Protein AF-A0A9E2Z8S3-F1 (afdb_monomer_lite)

Secondary structure (DSSP, 8-state):
---PPP----S--GGGG-EEE-TT--EEEEETT--SSTTSPS-EEEETTEEE-HHHHH-TTS--EE-SS----SSPEEEEETTT--TT-EEE-TTT--EEEEEEEEEPPTT-TTEEEEEETTS-EEEEETTSEEEEEPPP--------PPPTT----------------

Structure (mmCIF, N/CA/C/O backbone):
data_AF-A0A9E2Z8S3-F1
#
_entry.id   AF-A0A9E2Z8S3-F1
#
loop_
_atom_site.group_PDB
_atom_site.id
_atom_site.type_symbol
_atom_site.label_atom_id
_atom_site.label_alt_id
_atom_site.label_comp_id
_atom_site.label_asym_id
_atom_site.label_entity_id
_atom_site.label_seq_id
_atom_site.pdbx_PDB_ins_code
_atom_site.Cartn_x
_atom_site.Cartn_y
_atom_site.Cartn_z
_atom_site.occupancy
_atom_site.B_iso_or_equiv
_atom_site.auth_seq_id
_atom_site.auth_comp_id
_atom_site.auth_asym_id
_atom_site.auth_atom_id
_atom_site.pdbx_PDB_model_num
ATOM 1 N N . MET A 1 1 ? -35.098 18.046 37.983 1.00 34.75 1 MET A N 1
ATOM 2 C CA . MET A 1 1 ? -35.176 18.528 36.588 1.00 34.75 1 MET A CA 1
ATOM 3 C C . MET A 1 1 ? -33.788 18.395 35.989 1.00 34.75 1 MET A C 1
ATOM 5 O O . MET A 1 1 ? -32.928 19.225 36.236 1.00 34.75 1 MET A O 1
ATOM 9 N N . THR A 1 2 ? -33.536 17.262 35.345 1.00 33.38 2 THR A N 1
ATOM 10 C CA . THR A 1 2 ? -32.251 16.874 34.757 1.00 33.38 2 THR A CA 1
ATOM 11 C C . THR A 1 2 ? -32.193 17.400 33.328 1.00 33.38 2 THR A C 1
ATOM 13 O O . THR A 1 2 ? -32.986 16.995 32.484 1.00 33.38 2 THR A O 1
ATOM 16 N N . ALA A 1 3 ? -31.284 18.338 33.065 1.00 29.52 3 ALA A N 1
ATOM 17 C CA . ALA A 1 3 ? -30.997 18.796 31.714 1.00 29.52 3 ALA A CA 1
ATOM 18 C C . ALA A 1 3 ? -30.179 17.717 30.988 1.00 29.52 3 ALA A C 1
ATOM 20 O O . ALA A 1 3 ? -29.046 17.429 31.370 1.00 29.52 3 ALA A O 1
ATOM 21 N N . SER A 1 4 ? -30.772 17.103 29.964 1.00 28.08 4 SER A N 1
ATOM 22 C CA . SER A 1 4 ? -30.088 16.206 29.031 1.00 28.08 4 SER A CA 1
ATOM 23 C C . SER A 1 4 ? -28.945 16.942 28.320 1.00 28.08 4 SER A C 1
ATOM 25 O O . SER A 1 4 ? -29.161 18.066 27.850 1.00 28.08 4 SER A O 1
ATOM 27 N N . PRO A 1 5 ? -27.750 16.341 28.169 1.00 35.56 5 PRO A N 1
ATOM 28 C CA . PRO A 1 5 ? -26.730 16.910 27.310 1.00 35.56 5 PRO A CA 1
ATOM 29 C C . PRO A 1 5 ? -27.194 16.763 25.863 1.00 35.56 5 PRO A C 1
ATOM 31 O O . PRO A 1 5 ? -27.618 15.694 25.421 1.00 35.56 5 PRO A O 1
ATOM 34 N N . ARG A 1 6 ? -27.144 17.878 25.141 1.00 31.14 6 ARG A N 1
ATOM 35 C CA . ARG A 1 6 ? -27.452 17.967 23.719 1.00 31.14 6 ARG A CA 1
ATOM 36 C C . ARG A 1 6 ? -26.574 16.978 22.952 1.00 31.14 6 ARG A C 1
ATOM 38 O O . ARG A 1 6 ? -25.353 17.090 22.979 1.00 31.14 6 ARG A O 1
ATOM 45 N N . HIS A 1 7 ? -27.217 16.045 22.251 1.00 32.25 7 HIS A N 1
ATOM 46 C CA . HIS A 1 7 ? -26.626 15.334 21.125 1.00 32.25 7 HIS A CA 1
ATOM 47 C C . HIS A 1 7 ? -26.209 16.381 20.089 1.00 32.25 7 HIS A C 1
ATOM 49 O O . HIS A 1 7 ? -27.027 16.869 19.309 1.00 32.25 7 HIS A O 1
ATOM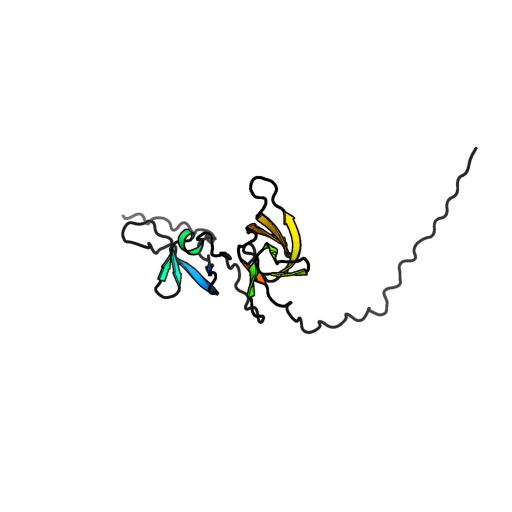 55 N N . THR A 1 8 ? -24.937 16.763 20.102 1.00 34.03 8 THR A N 1
ATOM 56 C CA . THR A 1 8 ? -24.332 17.420 18.952 1.00 34.03 8 THR A CA 1
ATOM 57 C C . THR A 1 8 ? -24.180 16.336 17.898 1.00 34.03 8 THR A C 1
ATOM 59 O O . THR A 1 8 ? -23.333 15.456 18.025 1.00 34.03 8 THR A O 1
ATOM 62 N N . ALA A 1 9 ? -25.049 16.362 16.891 1.00 32.81 9 ALA A N 1
ATOM 63 C CA . ALA A 1 9 ? -24.868 15.595 15.674 1.00 32.81 9 ALA A CA 1
ATOM 64 C C . ALA A 1 9 ? -23.529 16.015 15.052 1.00 32.81 9 ALA A C 1
ATOM 66 O O . ALA A 1 9 ? -23.414 17.099 14.482 1.00 32.81 9 ALA A O 1
ATOM 67 N N . TRP A 1 10 ? -22.499 15.188 15.223 1.00 33.84 10 TRP A N 1
ATOM 68 C CA . TRP A 1 10 ? -21.268 15.327 14.463 1.00 33.84 10 TRP A CA 1
ATOM 69 C C . TRP A 1 10 ? -21.580 14.873 13.041 1.00 33.84 10 TRP A C 1
ATOM 71 O O . TRP A 1 10 ? -21.869 13.702 12.792 1.00 33.84 10 TRP A O 1
ATOM 81 N N . ALA A 1 11 ? -21.579 15.831 12.115 1.00 33.34 11 ALA A N 1
ATOM 82 C CA . ALA A 1 11 ? -21.400 15.555 10.700 1.00 33.34 11 ALA A CA 1
ATOM 83 C C . ALA A 1 11 ? -20.244 14.549 10.554 1.00 33.34 11 ALA A C 1
ATOM 85 O O . ALA A 1 11 ? -19.205 14.740 11.181 1.00 33.34 11 ALA A O 1
ATOM 86 N N . GLY A 1 12 ? -20.490 13.460 9.817 1.00 40.47 12 GLY A N 1
ATOM 87 C CA . GLY A 1 12 ? -19.717 12.213 9.837 1.00 40.47 12 GLY A CA 1
ATOM 88 C C . GLY A 1 12 ? -18.222 12.389 10.087 1.00 40.47 12 GLY A C 1
ATOM 89 O O . GLY A 1 12 ? -17.508 12.903 9.231 1.00 40.47 12 GLY A O 1
ATOM 90 N N . ASP A 1 13 ? -17.773 11.939 11.259 1.00 47.03 13 ASP A N 1
ATOM 91 C CA . ASP A 1 13 ? -16.364 11.942 11.629 1.00 47.03 13 ASP A CA 1
ATOM 92 C C . ASP A 1 13 ? -15.582 11.070 10.625 1.00 47.03 13 ASP A C 1
ATOM 94 O O . ASP A 1 13 ? -15.841 9.862 10.542 1.00 47.03 13 ASP A O 1
ATOM 98 N N . PRO A 1 14 ? -14.647 11.635 9.837 1.00 50.78 14 PRO A N 1
ATOM 99 C CA . PRO A 1 14 ? -13.828 10.868 8.900 1.00 50.78 14 PRO A CA 1
ATOM 100 C C . PRO A 1 14 ? -12.994 9.781 9.598 1.00 50.78 14 PRO A C 1
ATOM 102 O O . PRO A 1 14 ? -12.568 8.827 8.946 1.00 50.78 14 PRO A O 1
ATOM 105 N N . LEU A 1 15 ? -12.809 9.862 10.921 1.00 51.81 15 LEU A N 1
ATOM 106 C CA . LEU A 1 15 ? -12.160 8.812 11.700 1.00 51.81 15 LEU A CA 1
ATOM 107 C C . LEU A 1 15 ? -13.040 7.566 11.863 1.00 51.81 15 LEU A C 1
ATOM 109 O O . LEU A 1 15 ? -12.504 6.465 11.928 1.00 51.81 15 LEU A O 1
ATOM 113 N N . ALA A 1 16 ? -14.373 7.687 11.862 1.00 54.06 16 ALA A N 1
ATOM 114 C CA . ALA A 1 16 ? -15.293 6.590 12.197 1.00 54.06 16 ALA A CA 1
ATOM 115 C C . ALA A 1 16 ? -15.283 5.411 11.200 1.00 54.06 16 ALA A C 1
ATOM 117 O O . ALA A 1 16 ? -15.915 4.385 11.449 1.00 54.06 16 ALA A O 1
ATOM 118 N N . ARG A 1 17 ? -14.589 5.539 10.062 1.00 66.38 17 ARG A N 1
ATOM 119 C CA . ARG A 1 17 ? -14.524 4.516 9.004 1.00 66.38 17 ARG A CA 1
ATOM 120 C C . ARG A 1 17 ? -13.103 4.189 8.542 1.00 66.38 17 ARG A C 1
ATOM 122 O O . ARG A 1 17 ? -12.935 3.692 7.432 1.00 66.38 17 ARG A O 1
ATOM 129 N N . ARG A 1 18 ? -12.077 4.448 9.358 1.00 78.44 18 ARG A N 1
ATOM 130 C CA . ARG A 1 18 ? -10.697 4.116 8.973 1.00 78.44 18 ARG A CA 1
ATOM 131 C C . ARG A 1 18 ? -10.488 2.603 8.938 1.00 78.44 18 ARG A C 1
ATOM 133 O O . ARG A 1 18 ? -10.809 1.892 9.891 1.00 78.44 18 ARG A O 1
ATOM 140 N N . VAL A 1 19 ? -9.919 2.119 7.840 1.00 79.81 19 VAL A N 1
ATOM 141 C CA . VAL A 1 19 ? -9.456 0.739 7.684 1.00 79.81 19 VAL A CA 1
ATOM 142 C C . VAL A 1 19 ? -8.011 0.784 7.211 1.00 79.81 19 VAL A C 1
ATOM 144 O O . VAL A 1 19 ? -7.699 1.517 6.278 1.00 79.81 19 VAL A O 1
ATOM 147 N N . LEU A 1 20 ? -7.137 0.018 7.852 1.00 78.31 20 LEU A N 1
ATOM 148 C CA . LEU A 1 20 ? -5.734 -0.114 7.472 1.00 78.31 20 LEU A CA 1
ATOM 149 C C . LEU A 1 20 ? -5.475 -1.528 6.964 1.00 78.31 20 LEU A C 1
ATOM 151 O O . LEU A 1 20 ? -6.034 -2.485 7.493 1.00 78.31 20 LEU A O 1
ATOM 155 N N . ALA A 1 21 ? -4.624 -1.671 5.958 1.00 74.44 21 ALA A N 1
ATOM 156 C CA . ALA A 1 21 ? -4.077 -2.964 5.564 1.00 74.44 21 ALA A CA 1
ATOM 157 C C . ALA A 1 21 ? -2.627 -3.082 6.049 1.00 74.44 21 ALA A C 1
ATOM 159 O O . ALA A 1 21 ? -1.851 -2.145 5.856 1.00 74.44 21 ALA A O 1
ATOM 160 N N . ASP A 1 22 ? -2.267 -4.216 6.660 1.00 71.06 22 ASP A N 1
ATOM 161 C CA . ASP A 1 22 ? -0.867 -4.543 6.966 1.00 71.06 22 ASP A CA 1
ATOM 162 C C . ASP A 1 22 ? -0.183 -5.305 5.814 1.00 71.06 22 ASP A C 1
ATOM 164 O O . ASP A 1 22 ? -0.814 -5.682 4.821 1.00 71.06 22 ASP A O 1
ATOM 168 N N . ARG A 1 23 ? 1.123 -5.582 5.944 1.00 64.12 23 ARG A N 1
ATOM 169 C CA . ARG A 1 23 ? 1.899 -6.294 4.908 1.00 64.12 23 ARG A CA 1
ATOM 170 C C . ARG A 1 23 ? 1.424 -7.723 4.619 1.00 64.12 23 ARG A C 1
ATOM 172 O O . ARG A 1 23 ? 1.776 -8.273 3.578 1.00 64.12 23 ARG A O 1
ATOM 179 N N . ALA A 1 24 ? 0.691 -8.343 5.544 1.00 65.81 24 ALA A N 1
ATOM 180 C CA . ALA A 1 24 ? 0.119 -9.674 5.369 1.00 65.81 24 ALA A CA 1
ATOM 181 C C . ALA A 1 24 ? -1.254 -9.614 4.672 1.00 65.81 24 ALA A C 1
ATOM 183 O O . ALA A 1 24 ? -1.879 -10.652 4.460 1.00 65.81 24 ALA A O 1
ATOM 184 N N . GLY A 1 25 ? -1.725 -8.414 4.312 1.00 64.94 25 GLY A N 1
ATOM 185 C CA . GLY A 1 25 ? -3.041 -8.190 3.727 1.00 64.94 25 GLY A CA 1
ATOM 186 C C . GLY A 1 25 ? -4.171 -8.246 4.753 1.00 64.94 25 GLY A C 1
ATOM 187 O O . GLY A 1 25 ? -5.337 -8.330 4.366 1.00 64.94 25 GLY A O 1
ATOM 188 N N . ARG A 1 26 ? -3.866 -8.214 6.059 1.00 78.06 26 ARG A N 1
ATOM 189 C CA . ARG A 1 26 ? -4.904 -8.194 7.094 1.00 78.06 26 ARG A CA 1
ATOM 190 C C . ARG A 1 26 ? -5.506 -6.802 7.171 1.00 78.06 26 ARG A C 1
ATOM 192 O O . ARG A 1 26 ? -4.789 -5.806 7.241 1.00 78.06 26 ARG A O 1
ATOM 199 N N . LEU A 1 27 ? -6.835 -6.755 7.172 1.00 81.81 27 LEU A N 1
ATOM 200 C CA . LEU A 1 27 ? -7.596 -5.519 7.304 1.00 81.81 27 LEU A CA 1
ATOM 201 C C . LEU A 1 27 ? -7.902 -5.242 8.774 1.00 81.81 27 LEU A C 1
ATOM 203 O O . LEU A 1 27 ? -8.542 -6.047 9.453 1.00 81.81 27 LEU A O 1
ATOM 207 N N . TRP A 1 28 ? -7.473 -4.075 9.219 1.00 85.31 28 TRP A N 1
ATOM 208 C CA . TRP A 1 28 ? -7.568 -3.547 10.565 1.00 85.31 28 TRP A CA 1
ATOM 209 C C . TRP A 1 28 ? -8.615 -2.436 10.585 1.00 85.31 28 TRP A C 1
ATOM 211 O O . TRP A 1 28 ? -8.470 -1.441 9.879 1.00 85.31 28 TRP A O 1
ATOM 221 N N . ARG A 1 29 ? -9.687 -2.581 11.366 1.00 88.62 29 ARG A N 1
ATOM 222 C CA . ARG A 1 29 ? -10.780 -1.596 11.424 1.00 88.62 29 ARG A CA 1
ATOM 223 C C . ARG A 1 29 ? -10.642 -0.705 12.644 1.00 88.62 29 ARG A C 1
ATOM 225 O O . ARG A 1 29 ? -10.470 -1.202 13.754 1.00 88.62 29 ARG A O 1
ATOM 232 N N . TRP A 1 30 ? -10.749 0.600 12.446 1.00 89.06 30 TRP A N 1
ATOM 233 C CA . TRP A 1 30 ? -10.729 1.553 13.542 1.00 89.06 30 TRP A CA 1
ATOM 234 C C . TRP A 1 30 ? -11.958 1.402 14.432 1.00 89.06 30 TRP A C 1
ATOM 236 O O . TRP A 1 30 ? -13.090 1.417 13.950 1.00 89.06 30 TRP A O 1
ATOM 246 N N . THR A 1 31 ? -11.721 1.296 15.735 1.00 89.25 31 THR A N 1
ATOM 247 C CA . THR A 1 31 ? -12.756 1.331 16.762 1.00 89.25 31 THR A CA 1
ATOM 248 C C . THR A 1 31 ? -12.444 2.459 17.745 1.00 89.25 31 THR A C 1
ATOM 250 O O . THR A 1 31 ? -11.599 2.279 18.627 1.00 89.25 31 THR A O 1
ATOM 253 N N . PRO A 1 32 ? -13.108 3.625 17.615 1.00 86.19 32 PRO A N 1
ATOM 254 C CA . PRO A 1 32 ? -12.816 4.792 18.448 1.00 86.19 32 PRO A CA 1
ATOM 255 C C . PRO A 1 32 ? -13.155 4.565 19.925 1.00 86.19 32 PRO A C 1
ATOM 257 O O . PRO A 1 32 ? -12.535 5.171 20.788 1.00 86.19 32 PRO A O 1
ATOM 260 N N . GLU A 1 33 ? -14.096 3.664 20.216 1.00 86.56 33 GLU A N 1
ATOM 261 C CA . GLU A 1 33 ? -14.601 3.433 21.575 1.00 86.56 33 GLU A CA 1
ATOM 262 C C . GLU A 1 33 ? -13.788 2.411 22.377 1.00 86.56 33 GLU A C 1
ATOM 264 O O . GLU A 1 33 ? -13.976 2.271 23.585 1.00 86.56 33 GLU A O 1
ATOM 269 N N . LEU A 1 34 ? -12.883 1.677 21.724 1.00 86.50 34 LEU A N 1
ATOM 270 C CA . LEU A 1 34 ? -12.071 0.659 22.381 1.00 86.50 34 LEU A CA 1
ATOM 271 C C . LEU A 1 34 ? -10.708 1.229 22.755 1.00 86.50 34 LEU A C 1
ATOM 273 O O . LEU A 1 34 ? -10.002 1.778 21.917 1.00 86.50 34 LEU A O 1
ATOM 277 N N . ALA A 1 35 ? -10.315 1.058 24.013 1.00 85.12 35 ALA A N 1
ATOM 278 C CA . ALA A 1 35 ? -8.937 1.247 24.444 1.00 85.12 35 ALA A CA 1
ATOM 279 C C . ALA A 1 35 ? -8.201 -0.095 24.398 1.00 85.12 35 ALA A C 1
ATOM 281 O O . ALA A 1 35 ? -8.789 -1.148 24.653 1.00 85.12 35 ALA A O 1
ATOM 282 N N . ARG A 1 36 ? -6.896 -0.065 24.119 1.00 84.94 36 ARG A N 1
ATOM 283 C CA . ARG A 1 36 ? -6.078 -1.284 24.106 1.00 84.94 36 ARG A CA 1
ATOM 284 C C . ARG A 1 36 ? -5.940 -1.892 25.501 1.00 84.94 36 ARG A C 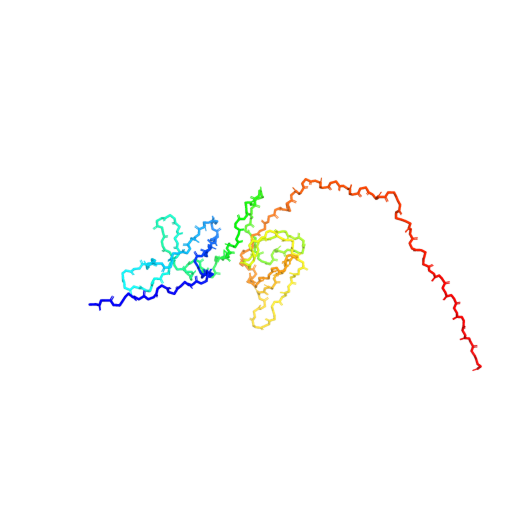1
ATOM 286 O O . ARG A 1 36 ? -5.908 -3.111 25.648 1.00 84.94 36 ARG A O 1
ATOM 293 N N . ARG A 1 37 ? -5.821 -1.040 26.522 1.00 85.06 37 ARG A N 1
ATOM 294 C CA . ARG A 1 37 ? -5.734 -1.429 27.933 1.00 85.06 37 ARG A CA 1
ATOM 295 C C . ARG A 1 37 ? -6.655 -0.561 28.788 1.00 85.06 37 ARG A C 1
ATOM 297 O O . ARG A 1 37 ? -6.912 0.590 28.426 1.00 85.06 37 ARG A O 1
ATOM 304 N N . PRO A 1 38 ? -7.121 -1.065 29.944 1.00 83.06 38 PRO A N 1
ATOM 305 C CA . PRO A 1 38 ? -7.870 -0.251 30.893 1.00 83.06 38 PRO A CA 1
ATOM 306 C C . PRO A 1 38 ? -7.085 1.010 31.286 1.00 83.06 38 PRO A C 1
ATOM 308 O O . PRO A 1 38 ? -5.930 0.919 31.695 1.00 83.06 38 PRO A O 1
ATOM 311 N N . GLY A 1 39 ? -7.712 2.181 31.160 1.00 84.06 39 GLY A N 1
ATOM 312 C CA . GLY A 1 39 ? -7.105 3.475 31.496 1.00 84.06 39 GLY A CA 1
ATOM 313 C C . GLY A 1 39 ? -6.281 4.132 30.381 1.00 84.06 39 GLY A C 1
ATOM 314 O O . GLY A 1 39 ? -5.884 5.286 30.541 1.00 84.06 39 GLY A O 1
ATOM 315 N N . GLU A 1 40 ? -6.048 3.457 29.251 1.00 83.56 40 GLU A N 1
ATOM 316 C CA . GLU A 1 40 ? -5.490 4.099 28.054 1.00 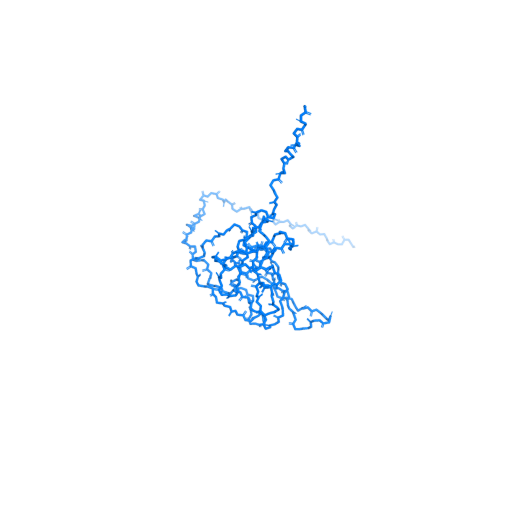83.56 40 GLU A CA 1
ATOM 317 C C . GLU A 1 40 ? -6.561 4.897 27.299 1.00 83.56 40 GLU A C 1
ATOM 319 O O . GLU A 1 40 ? -7.766 4.722 27.500 1.00 83.56 40 GLU A O 1
ATOM 324 N N . ARG A 1 41 ? -6.115 5.797 26.415 1.00 78.31 41 ARG A N 1
ATOM 325 C CA . ARG A 1 41 ? -7.035 6.541 25.551 1.00 78.31 41 ARG A CA 1
ATOM 326 C C . ARG A 1 41 ? -7.753 5.570 24.597 1.00 78.31 41 ARG A C 1
ATOM 328 O O . ARG A 1 41 ? -7.081 4.721 24.009 1.00 78.31 41 ARG A O 1
ATOM 335 N N . PRO A 1 42 ? -9.081 5.699 24.429 1.00 81.25 42 PRO A N 1
ATOM 336 C CA . PRO A 1 42 ? -9.820 4.982 23.398 1.00 81.25 42 PRO A CA 1
ATOM 337 C C . PRO A 1 42 ? -9.312 5.315 21.992 1.00 81.25 42 PRO A C 1
ATOM 339 O O . PRO A 1 42 ? -8.786 6.406 21.752 1.00 81.25 42 PRO A O 1
ATOM 342 N N . GLY A 1 43 ? -9.474 4.360 21.083 1.00 86.31 43 GLY A N 1
ATOM 343 C CA . GLY A 1 43 ? -9.026 4.434 19.707 1.00 86.31 43 GLY A CA 1
ATOM 344 C C . GLY A 1 43 ? -7.967 3.387 19.384 1.00 86.31 43 GLY A C 1
ATOM 345 O O . GLY A 1 43 ? -6.766 3.628 19.524 1.00 86.31 43 GLY A O 1
ATOM 346 N N . VAL A 1 44 ? -8.415 2.233 18.894 1.00 90.00 44 VAL A N 1
ATOM 347 C CA . VAL A 1 44 ? -7.544 1.145 18.432 1.00 90.00 44 VAL A CA 1
ATOM 348 C C . VAL A 1 44 ? -8.041 0.556 17.126 1.00 90.00 44 VAL A C 1
ATOM 350 O O . VAL A 1 44 ? -9.208 0.678 16.757 1.00 90.00 44 VAL A O 1
ATOM 353 N N . PHE A 1 45 ? -7.142 -0.121 16.433 1.00 89.88 45 PHE A N 1
ATOM 354 C CA . PHE A 1 45 ? -7.460 -0.919 15.272 1.00 89.88 45 PHE A CA 1
ATOM 355 C C . PHE A 1 45 ? -7.671 -2.379 15.668 1.00 89.88 45 PHE A C 1
ATOM 357 O O . PHE A 1 45 ? -6.894 -2.941 16.441 1.00 89.88 45 PHE A O 1
ATOM 364 N N . VAL A 1 46 ? -8.718 -2.986 15.112 1.00 88.69 46 VAL A N 1
ATOM 365 C CA . VAL A 1 46 ? -9.150 -4.351 15.422 1.00 88.69 46 VAL A CA 1
ATOM 366 C C . VAL A 1 46 ? -9.040 -5.226 14.182 1.00 88.69 46 VAL A C 1
ATOM 368 O O . VAL A 1 46 ? -9.553 -4.869 13.115 1.00 88.69 46 VAL A O 1
ATOM 371 N N . HIS A 1 47 ? -8.414 -6.387 14.333 1.00 88.56 47 HIS A N 1
ATOM 372 C CA . HIS A 1 47 ? -8.456 -7.474 13.364 1.00 88.56 47 HIS A CA 1
ATOM 373 C C . HIS A 1 47 ? -8.762 -8.774 14.108 1.00 88.56 47 HIS A C 1
ATOM 375 O O . HIS A 1 47 ? -7.929 -9.256 14.869 1.00 88.56 47 HIS A O 1
ATOM 381 N N . GLN A 1 48 ? -9.954 -9.340 13.888 1.00 88.12 48 GLN A N 1
ATOM 382 C CA . GLN A 1 48 ? -10.455 -10.468 14.686 1.00 88.12 48 GLN A CA 1
ATOM 383 C C . GLN A 1 48 ? -10.427 -10.113 16.188 1.00 88.12 48 GLN A C 1
ATOM 385 O O . GLN A 1 48 ? -11.083 -9.147 16.570 1.00 88.12 48 GLN A O 1
ATOM 390 N N . ASP A 1 49 ? -9.649 -10.833 17.000 1.00 86.62 49 ASP A N 1
ATOM 391 C CA . ASP A 1 49 ? -9.488 -10.593 18.442 1.00 86.62 49 ASP A CA 1
ATOM 392 C C . ASP A 1 49 ? -8.214 -9.790 18.785 1.00 86.62 49 ASP A C 1
ATOM 394 O O . ASP A 1 49 ? -7.924 -9.529 19.954 1.00 86.62 49 ASP A O 1
ATOM 398 N N . GLU A 1 50 ? -7.431 -9.385 17.778 1.00 89.75 50 GLU A N 1
ATOM 399 C CA . GLU A 1 50 ? -6.213 -8.601 17.974 1.00 89.75 50 GLU A CA 1
ATOM 400 C C . GLU A 1 50 ? -6.507 -7.096 17.992 1.00 89.75 50 GLU A C 1
ATOM 402 O O . GLU A 1 50 ? -7.197 -6.560 17.121 1.00 89.75 50 GLU A O 1
ATOM 407 N N . LEU A 1 51 ? -5.907 -6.403 18.965 1.00 90.25 51 LEU A N 1
ATOM 408 C CA . LEU A 1 51 ? -5.959 -4.949 19.118 1.00 90.25 51 LEU A CA 1
ATOM 409 C C . LEU A 1 51 ? -4.564 -4.357 18.917 1.00 90.25 51 LEU A C 1
ATOM 411 O O . LEU A 1 51 ? -3.630 -4.703 19.649 1.00 90.25 51 LEU A O 1
ATOM 415 N N . ARG A 1 52 ? -4.427 -3.428 17.971 1.00 86.56 52 ARG A N 1
ATOM 416 C CA . ARG A 1 52 ? -3.172 -2.704 17.722 1.00 86.56 52 ARG A CA 1
ATOM 417 C C . ARG A 1 52 ? -3.413 -1.212 17.570 1.00 86.56 52 ARG A C 1
ATOM 419 O O . ARG A 1 52 ? -4.491 -0.775 17.170 1.00 86.56 52 ARG A O 1
ATOM 426 N N . THR A 1 53 ? -2.407 -0.417 17.901 1.00 84.56 53 THR A N 1
ATOM 427 C CA . THR A 1 53 ? -2.404 1.005 17.544 1.00 84.56 53 THR A CA 1
ATOM 428 C C . THR A 1 53 ? -1.906 1.187 16.111 1.00 84.56 53 THR A C 1
ATOM 430 O O . THR A 1 53 ? -1.261 0.305 15.545 1.00 84.56 53 THR A O 1
ATOM 433 N N . GLU A 1 54 ? -2.187 2.343 15.512 1.00 77.88 54 GLU A N 1
ATOM 434 C CA . GLU A 1 54 ? -1.674 2.678 14.179 1.00 77.88 54 GLU A CA 1
ATOM 435 C C . GLU A 1 54 ? -0.139 2.573 14.087 1.00 77.88 54 GLU A C 1
ATOM 437 O O . GLU A 1 54 ? 0.313 1.838 13.215 1.00 77.88 54 GLU A O 1
ATOM 442 N N . PRO A 1 55 ? 0.672 3.121 15.022 1.00 75.69 55 PRO A N 1
ATOM 443 C CA . PRO A 1 55 ? 2.131 2.946 14.999 1.00 75.69 55 PRO A CA 1
ATOM 444 C C . PRO A 1 55 ? 2.605 1.490 15.074 1.00 75.69 55 PRO A C 1
ATOM 446 O O . PRO A 1 55 ? 3.659 1.137 14.553 1.00 75.69 55 PRO A O 1
ATOM 449 N N . GLU A 1 56 ? 1.847 0.619 15.741 1.00 77.38 56 GLU A N 1
ATOM 450 C CA . GLU A 1 56 ? 2.187 -0.802 15.817 1.00 77.38 56 GLU A CA 1
ATOM 451 C C . GLU A 1 56 ? 1.954 -1.513 14.488 1.00 77.38 56 GLU A C 1
ATOM 453 O O . GLU A 1 56 ? 2.713 -2.420 14.138 1.00 77.38 56 GLU A O 1
ATOM 458 N N . ILE A 1 57 ? 0.923 -1.095 13.755 1.00 75.62 57 ILE A N 1
ATOM 459 C CA . ILE A 1 57 ? 0.678 -1.523 12.379 1.00 75.62 57 ILE A CA 1
ATOM 460 C C . ILE A 1 57 ? 1.709 -0.865 11.434 1.00 75.62 57 ILE A C 1
ATOM 462 O O . ILE A 1 57 ? 2.068 -1.467 10.430 1.00 75.62 57 ILE A O 1
ATOM 466 N N . GLU A 1 58 ? 2.219 0.330 11.769 1.00 67.69 58 GLU A N 1
ATOM 467 C CA . GLU A 1 58 ? 3.057 1.169 10.887 1.00 67.69 58 GLU A CA 1
ATOM 468 C C . GLU A 1 58 ? 4.536 0.821 10.903 1.00 67.69 58 GLU A C 1
ATOM 470 O O . GLU A 1 58 ? 5.244 1.264 10.006 1.00 67.69 58 GLU A O 1
ATOM 475 N N . ASN A 1 59 ? 5.002 0.072 11.911 1.00 63.62 59 ASN A N 1
ATOM 476 C CA . ASN A 1 59 ? 6.417 -0.215 12.170 1.00 63.62 59 ASN A CA 1
ATOM 477 C C . ASN A 1 59 ? 7.272 -0.209 10.892 1.00 63.62 59 ASN A C 1
ATOM 479 O O . ASN A 1 59 ? 6.902 -0.886 9.941 1.00 63.62 59 ASN A O 1
ATOM 483 N N . GLU A 1 60 ? 8.418 0.487 10.899 1.00 51.19 60 GLU A N 1
ATOM 484 C CA . GLU A 1 60 ? 9.217 0.972 9.749 1.00 51.19 60 GLU A CA 1
ATOM 485 C C . GLU A 1 60 ? 9.473 -0.018 8.581 1.00 51.19 60 GLU A C 1
ATOM 487 O O . GLU A 1 60 ? 9.911 0.383 7.501 1.00 51.19 60 GLU A O 1
ATOM 492 N N . ALA A 1 61 ? 9.189 -1.308 8.763 1.00 51.66 61 ALA A N 1
ATOM 493 C CA . ALA A 1 61 ? 9.252 -2.374 7.769 1.00 51.66 61 ALA A CA 1
ATOM 494 C C . ALA A 1 61 ? 7.898 -2.784 7.125 1.00 51.66 61 ALA A C 1
ATOM 496 O O . ALA A 1 61 ? 7.909 -3.626 6.222 1.00 51.66 61 ALA A O 1
ATOM 497 N N . GLU A 1 62 ? 6.745 -2.252 7.545 1.00 53.06 62 GLU A N 1
ATOM 498 C CA . GLU A 1 62 ? 5.408 -2.648 7.069 1.00 53.06 62 GLU A CA 1
ATOM 499 C C . GLU A 1 62 ? 4.683 -1.459 6.402 1.00 53.06 62 GLU A C 1
ATOM 501 O O . GLU A 1 62 ? 4.337 -0.489 7.071 1.00 53.06 62 GLU A O 1
ATOM 506 N N . PRO A 1 63 ? 4.442 -1.471 5.076 1.00 54.94 63 PRO A N 1
ATOM 507 C CA . PRO A 1 63 ? 3.682 -0.402 4.440 1.00 54.94 63 PRO A CA 1
ATOM 508 C C . PRO A 1 63 ? 2.213 -0.474 4.876 1.00 54.94 63 PRO A C 1
ATOM 510 O O . PRO A 1 63 ? 1.534 -1.458 4.595 1.00 54.94 63 PRO A O 1
ATOM 513 N N . ILE A 1 64 ? 1.708 0.592 5.496 1.00 63.62 64 ILE A N 1
ATOM 514 C CA . ILE A 1 64 ? 0.270 0.783 5.704 1.00 63.62 64 ILE A CA 1
ATOM 515 C C . ILE A 1 64 ? -0.354 1.379 4.446 1.00 63.62 64 ILE A C 1
ATOM 517 O O . ILE A 1 64 ? 0.190 2.325 3.872 1.00 63.62 64 ILE A O 1
ATOM 521 N N . ILE A 1 65 ? -1.521 0.861 4.064 1.00 61.59 65 ILE A N 1
ATOM 522 C CA . ILE A 1 65 ? -2.440 1.486 3.105 1.00 61.59 65 ILE A CA 1
ATOM 523 C C . ILE A 1 65 ? -3.720 1.844 3.859 1.00 61.59 65 ILE A C 1
ATOM 525 O O . ILE A 1 65 ? -4.344 0.966 4.462 1.00 61.59 65 ILE A O 1
ATOM 529 N N . GLU A 1 66 ? -4.107 3.121 3.839 1.00 63.47 66 GLU A N 1
ATOM 530 C CA . GLU A 1 66 ? -5.434 3.523 4.300 1.00 63.47 66 GLU A CA 1
ATOM 531 C C . GLU A 1 66 ? -6.444 3.110 3.225 1.00 63.47 66 GLU A C 1
ATOM 533 O O . GLU A 1 66 ? -6.421 3.603 2.099 1.00 63.47 66 GLU A O 1
ATOM 538 N N . VAL A 1 67 ? -7.319 2.163 3.552 1.00 59.81 67 VAL A N 1
ATOM 539 C CA . VAL A 1 67 ? -8.309 1.639 2.611 1.00 59.81 67 VAL A CA 1
ATOM 540 C C . VAL A 1 67 ? -9.543 2.533 2.659 1.00 59.81 67 VAL A C 1
ATOM 542 O O . VAL A 1 67 ? -10.393 2.402 3.543 1.00 59.81 67 VAL A O 1
ATOM 545 N N . ARG A 1 68 ? -9.642 3.451 1.697 1.00 53.09 68 ARG A N 1
ATOM 546 C CA . ARG A 1 68 ? -10.831 4.275 1.457 1.00 53.09 68 ARG A CA 1
ATOM 547 C C . ARG A 1 68 ? -11.618 3.646 0.310 1.00 53.09 68 ARG A C 1
ATOM 549 O O . ARG A 1 68 ? -11.071 3.492 -0.768 1.00 53.09 68 ARG A O 1
ATOM 556 N N . ASP A 1 69 ? -12.873 3.273 0.562 1.00 56.66 69 ASP A N 1
ATOM 557 C CA . ASP A 1 69 ? -13.758 2.606 -0.413 1.00 56.66 69 ASP A CA 1
ATOM 558 C C . ASP A 1 69 ? -13.192 1.269 -0.964 1.00 56.66 69 ASP A C 1
ATOM 560 O O . ASP A 1 69 ? -12.626 1.221 -2.055 1.00 56.66 69 ASP A O 1
ATOM 564 N N . PRO A 1 70 ? -13.281 0.160 -0.198 1.00 58.50 70 PRO A N 1
ATOM 565 C CA . PRO A 1 70 ? -12.638 -1.102 -0.556 1.00 58.50 70 PRO A CA 1
ATOM 566 C C . PRO A 1 70 ? -13.233 -1.695 -1.838 1.00 58.50 70 PRO A C 1
ATOM 568 O O . PRO A 1 70 ? -14.318 -2.277 -1.825 1.00 58.50 70 PRO A O 1
ATOM 571 N N . GLN A 1 71 ? -12.480 -1.615 -2.932 1.00 60.03 71 GLN A N 1
ATOM 572 C CA . GLN A 1 71 ? -12.785 -2.341 -4.159 1.00 60.03 71 GLN A CA 1
ATOM 573 C C . GLN A 1 71 ? -12.056 -3.685 -4.168 1.00 60.03 71 GLN A C 1
ATOM 575 O O . GLN A 1 71 ? -10.865 -3.772 -3.863 1.00 60.03 71 GLN A O 1
ATOM 580 N N . VAL A 1 72 ? -12.775 -4.755 -4.516 1.00 64.00 72 VAL A N 1
ATOM 581 C CA . VAL A 1 72 ? -12.163 -6.076 -4.687 1.00 64.00 72 VAL A CA 1
ATOM 582 C C . VAL A 1 72 ? -11.353 -6.057 -5.976 1.00 64.00 72 VAL A C 1
ATOM 584 O O . VAL A 1 72 ? -11.909 -6.021 -7.072 1.00 64.00 72 VAL A O 1
ATOM 587 N N . LEU A 1 73 ? -10.032 -6.102 -5.839 1.00 66.44 73 LEU A N 1
ATOM 588 C CA . LEU A 1 73 ? -9.147 -6.347 -6.966 1.00 66.44 73 LEU A CA 1
ATOM 589 C C . LEU A 1 73 ? -9.222 -7.831 -7.335 1.00 66.44 73 LEU A C 1
ATOM 591 O O . LEU A 1 73 ? -9.068 -8.704 -6.483 1.00 66.44 73 LEU A O 1
ATOM 595 N N . THR A 1 74 ? -9.445 -8.125 -8.614 1.00 69.81 74 THR A N 1
ATOM 596 C CA . THR A 1 74 ? -9.413 -9.499 -9.146 1.00 69.81 74 THR A CA 1
ATOM 597 C C . THR A 1 74 ? -7.995 -9.970 -9.468 1.00 69.81 74 THR A C 1
ATOM 599 O O . THR A 1 74 ? -7.796 -11.132 -9.820 1.00 69.81 74 THR A O 1
ATOM 602 N N . THR A 1 75 ? -7.006 -9.081 -9.348 1.00 73.81 75 THR A N 1
ATOM 603 C CA . THR A 1 75 ? -5.592 -9.390 -9.559 1.00 73.81 75 THR A CA 1
ATOM 604 C C . THR A 1 75 ? -4.898 -9.752 -8.253 1.00 73.81 75 THR A C 1
ATOM 606 O O . THR A 1 75 ? -5.209 -9.230 -7.181 1.00 73.81 75 THR A O 1
ATOM 609 N N . ARG A 1 76 ? -3.878 -10.605 -8.356 1.00 80.06 76 ARG A N 1
ATOM 610 C CA . ARG A 1 76 ? -2.931 -10.830 -7.267 1.00 80.06 76 ARG A CA 1
ATOM 611 C C . ARG A 1 76 ? -2.063 -9.585 -7.085 1.00 80.06 76 ARG A C 1
ATOM 613 O O . ARG A 1 76 ? -1.570 -9.030 -8.063 1.00 80.06 76 ARG A O 1
ATOM 620 N N . LEU A 1 77 ? -1.850 -9.192 -5.832 1.00 83.25 77 LEU A N 1
ATOM 621 C CA . LEU A 1 77 ? -0.852 -8.192 -5.463 1.00 83.25 77 LEU A CA 1
ATOM 622 C C . LEU A 1 77 ? 0.414 -8.884 -4.959 1.00 83.25 77 LEU A C 1
ATOM 624 O O . LEU A 1 77 ? 0.349 -9.856 -4.202 1.00 83.25 77 LEU A O 1
ATOM 628 N N . VAL A 1 78 ? 1.566 -8.377 -5.381 1.00 83.69 78 VAL A N 1
ATOM 629 C CA . VAL A 1 78 ? 2.888 -8.852 -4.978 1.00 83.69 78 VAL A CA 1
ATOM 630 C C . VAL A 1 78 ? 3.648 -7.682 -4.350 1.00 83.69 78 VAL A C 1
ATOM 632 O O . VAL A 1 78 ? 3.739 -6.622 -4.971 1.00 83.69 78 VAL A O 1
ATOM 635 N N . PRO A 1 79 ? 4.195 -7.833 -3.133 1.00 84.75 79 PRO A N 1
ATOM 636 C CA . PRO A 1 79 ? 5.059 -6.817 -2.550 1.00 84.75 79 PRO A CA 1
ATOM 637 C C . PRO A 1 79 ? 6.392 -6.769 -3.307 1.00 84.75 79 PRO A C 1
ATOM 639 O O . PRO A 1 79 ? 7.070 -7.786 -3.443 1.00 84.75 79 PRO A O 1
ATOM 642 N N . VAL A 1 80 ? 6.767 -5.585 -3.788 1.00 87.00 80 VAL A N 1
ATOM 643 C CA . VAL A 1 80 ? 7.997 -5.339 -4.555 1.00 87.00 80 VAL A CA 1
ATOM 644 C C . VAL A 1 80 ? 8.734 -4.143 -3.945 1.00 87.00 80 VAL A C 1
ATOM 646 O O . VAL A 1 80 ? 8.083 -3.139 -3.659 1.00 87.00 80 VAL A O 1
ATOM 649 N N . PRO A 1 81 ? 10.059 -4.202 -3.721 1.00 89.06 81 PRO A N 1
ATOM 650 C CA . PRO A 1 81 ? 10.828 -3.060 -3.228 1.00 89.06 81 PRO A CA 1
ATOM 651 C C . PRO A 1 81 ? 10.620 -1.789 -4.067 1.00 89.06 81 PRO A C 1
ATOM 653 O O . PRO A 1 81 ? 10.561 -1.842 -5.295 1.00 89.06 81 PRO A O 1
ATOM 656 N N . ALA A 1 82 ? 10.543 -0.621 -3.426 1.00 87.25 82 ALA A N 1
ATOM 657 C CA . ALA A 1 82 ? 10.300 0.649 -4.113 1.00 87.25 82 ALA A CA 1
ATOM 658 C C . ALA A 1 82 ? 11.353 0.985 -5.190 1.00 87.25 82 ALA A C 1
ATOM 660 O O . ALA A 1 82 ? 11.031 1.640 -6.181 1.00 87.25 82 ALA A O 1
ATOM 661 N N . ASN A 1 83 ? 12.601 0.530 -5.035 1.00 90.31 83 ASN A N 1
ATOM 662 C CA . ASN A 1 83 ? 13.653 0.699 -6.045 1.00 90.31 83 ASN A CA 1
ATOM 663 C C . ASN A 1 83 ? 13.503 -0.213 -7.276 1.00 90.31 83 ASN A C 1
ATOM 665 O O . ASN A 1 83 ? 14.185 0.001 -8.284 1.00 90.31 83 ASN A O 1
ATOM 669 N N . GLU A 1 84 ? 12.630 -1.213 -7.218 1.00 93.81 84 GLU A N 1
ATOM 670 C CA . GLU A 1 84 ? 12.309 -2.118 -8.320 1.00 93.81 84 GLU A CA 1
ATOM 671 C C . GLU A 1 84 ? 11.072 -1.674 -9.107 1.00 93.81 84 GLU A C 1
ATOM 673 O O . GLU A 1 84 ? 10.897 -2.119 -10.239 1.00 93.81 84 GLU A O 1
ATOM 678 N N . ILE A 1 85 ? 10.282 -0.735 -8.575 1.00 93.19 85 ILE A N 1
ATOM 679 C CA . ILE A 1 85 ? 9.143 -0.141 -9.282 1.00 93.19 85 ILE A CA 1
ATOM 680 C C . ILE A 1 85 ? 9.620 0.634 -10.517 1.00 93.19 85 ILE A C 1
ATOM 682 O O . ILE A 1 85 ? 10.660 1.308 -10.503 1.00 93.19 85 ILE A O 1
ATOM 686 N N . ARG A 1 86 ? 8.873 0.512 -11.614 1.00 94.88 86 ARG A N 1
ATOM 687 C CA . ARG A 1 86 ? 9.133 1.169 -12.901 1.00 94.88 86 ARG A CA 1
ATOM 688 C C . ARG A 1 86 ? 7.924 1.983 -13.355 1.00 94.88 86 ARG A C 1
ATOM 690 O O . ARG A 1 86 ? 6.806 1.777 -12.896 1.00 94.88 86 ARG A O 1
ATOM 697 N N . LEU A 1 87 ? 8.159 2.924 -14.272 1.00 93.81 87 LEU A N 1
ATOM 698 C CA . LEU A 1 87 ? 7.073 3.626 -14.960 1.00 93.81 87 LEU A CA 1
ATOM 699 C C . LEU A 1 87 ? 6.199 2.605 -15.702 1.00 93.81 87 LEU A C 1
ATOM 701 O O . LEU A 1 87 ? 6.728 1.705 -16.352 1.00 93.81 87 LEU A O 1
ATOM 705 N N . GLY A 1 88 ? 4.882 2.755 -15.597 1.00 91.00 88 GLY A N 1
ATOM 706 C CA . GLY A 1 88 ? 3.898 1.837 -16.169 1.00 91.00 88 GLY A CA 1
ATOM 707 C C . GLY A 1 88 ? 3.555 0.620 -15.303 1.00 91.00 88 GLY A C 1
ATOM 708 O O . GLY A 1 88 ? 2.560 -0.040 -15.601 1.00 91.00 88 GLY A O 1
ATOM 709 N N . ASP A 1 89 ? 4.300 0.336 -14.225 1.00 94.19 89 ASP A N 1
ATOM 710 C CA . ASP A 1 89 ? 3.879 -0.681 -13.254 1.00 94.19 89 ASP A CA 1
ATOM 711 C C . ASP A 1 89 ? 2.529 -0.281 -12.649 1.00 94.19 89 ASP A C 1
ATOM 713 O O . ASP A 1 89 ? 2.317 0.881 -12.303 1.00 94.19 89 ASP A O 1
ATOM 717 N N . TRP A 1 90 ? 1.622 -1.242 -12.483 1.00 93.25 90 TRP A N 1
ATOM 718 C CA . TRP A 1 90 ? 0.361 -1.016 -11.782 1.00 93.25 90 TRP A CA 1
ATOM 719 C C . TRP A 1 90 ? 0.564 -1.276 -10.301 1.00 93.25 90 TRP A C 1
ATOM 721 O O . TRP A 1 90 ? 0.900 -2.390 -9.893 1.00 93.25 90 TRP A O 1
ATOM 731 N N . VAL A 1 91 ? 0.383 -0.240 -9.490 1.00 90.88 91 VAL A N 1
ATOM 732 C CA . VAL A 1 91 ? 0.655 -0.302 -8.055 1.00 90.88 91 VAL A CA 1
ATOM 733 C C . VAL A 1 91 ? -0.527 0.194 -7.245 1.00 90.88 91 VAL A C 1
ATOM 735 O O . VAL A 1 91 ? -1.356 0.962 -7.727 1.00 90.88 91 VAL A O 1
ATOM 738 N N . VAL A 1 92 ? -0.577 -0.241 -5.992 1.00 87.06 92 VAL A N 1
ATOM 739 C CA . VAL A 1 92 ? -1.452 0.334 -4.975 1.00 87.06 92 VAL A CA 1
ATOM 740 C C . VAL A 1 92 ? -0.598 1.189 -4.051 1.00 87.06 92 VAL A C 1
ATOM 742 O O . VAL A 1 92 ? 0.309 0.692 -3.376 1.00 87.06 92 VAL A O 1
ATOM 745 N N . LEU A 1 93 ? -0.887 2.486 -4.039 1.00 85.25 93 LEU A N 1
ATOM 746 C CA . LEU A 1 93 ? -0.290 3.450 -3.124 1.00 85.25 93 LEU A CA 1
ATOM 747 C C . LEU A 1 93 ? -1.241 3.717 -1.941 1.00 85.25 93 LEU A C 1
ATOM 749 O O . LEU A 1 93 ? -2.442 3.466 -2.033 1.00 85.25 93 LEU A O 1
ATOM 753 N N . PRO A 1 94 ? -0.712 4.149 -0.783 1.00 72.56 94 PRO A N 1
ATOM 754 C CA . PRO A 1 94 ? -1.480 4.274 0.452 1.00 72.56 94 PRO A CA 1
ATOM 755 C C . PRO A 1 94 ? -2.494 5.418 0.478 1.00 72.56 94 PRO A C 1
ATOM 757 O O . PRO A 1 94 ? -3.335 5.413 1.372 1.00 72.56 94 PRO A O 1
ATOM 760 N N . GLY A 1 95 ? -2.379 6.422 -0.399 1.00 69.12 95 GLY A N 1
ATOM 761 C CA . GLY A 1 95 ? -3.194 7.632 -0.305 1.00 69.12 95 GLY A CA 1
ATOM 762 C C . GLY A 1 95 ? -4.624 7.398 -0.779 1.00 69.12 95 GLY A C 1
ATOM 763 O O . GLY A 1 95 ? -5.573 7.785 -0.096 1.00 69.12 95 GLY A O 1
ATOM 764 N N . LEU A 1 96 ? -4.775 6.742 -1.929 1.00 70.62 96 LEU A N 1
ATOM 765 C CA . LEU A 1 96 ? -6.061 6.374 -2.516 1.00 70.62 96 LEU A CA 1
ATOM 766 C C . LEU A 1 96 ? -6.348 4.876 -2.418 1.00 70.62 96 LEU A C 1
ATOM 768 O O . LEU A 1 96 ? -7.508 4.490 -2.502 1.00 70.62 96 LEU A O 1
ATOM 772 N N . GLY A 1 97 ? -5.331 4.023 -2.260 1.00 73.75 97 GLY A N 1
ATOM 773 C CA . GLY A 1 97 ? -5.537 2.577 -2.122 1.00 73.75 97 GLY A CA 1
ATOM 774 C C . GLY A 1 97 ? -6.092 1.900 -3.381 1.00 73.75 97 GLY A C 1
ATOM 775 O O . GLY A 1 97 ? -6.514 0.746 -3.320 1.00 73.75 97 GLY A O 1
ATOM 776 N N . ALA A 1 98 ? -6.076 2.592 -4.523 1.00 81.94 98 ALA A N 1
ATOM 777 C CA . ALA A 1 98 ? -6.547 2.089 -5.806 1.00 81.94 98 ALA A CA 1
ATOM 778 C C . ALA A 1 98 ? -5.375 1.641 -6.687 1.00 81.94 98 ALA A C 1
ATOM 780 O O . ALA A 1 98 ? -4.310 2.261 -6.691 1.00 81.94 98 ALA A O 1
ATOM 781 N N . LEU A 1 99 ? -5.594 0.572 -7.455 1.00 87.12 99 LEU A N 1
ATOM 782 C CA . LEU A 1 99 ? -4.620 0.072 -8.418 1.00 87.12 99 LEU A CA 1
ATOM 783 C C . LEU A 1 99 ? -4.538 1.033 -9.611 1.00 87.12 99 LEU A C 1
ATOM 785 O O . LEU A 1 99 ? -5.535 1.265 -10.293 1.00 87.12 99 LEU A O 1
ATOM 789 N N . SER A 1 100 ? -3.358 1.595 -9.849 1.00 89.06 100 SER A N 1
ATOM 790 C CA . SER A 1 100 ? -3.155 2.676 -10.816 1.00 89.06 100 SER A CA 1
ATOM 791 C C . SER A 1 100 ? -1.747 2.594 -11.419 1.00 89.06 100 SER A C 1
ATOM 793 O O . SER A 1 100 ? -0.810 2.201 -10.713 1.00 89.06 100 SER A O 1
ATOM 795 N N . PRO A 1 101 ? -1.562 2.921 -12.711 1.00 93.62 101 PRO A N 1
ATOM 796 C CA . PRO A 1 101 ? -0.250 2.875 -13.340 1.00 93.62 101 PRO A CA 1
ATOM 797 C C . PRO A 1 101 ? 0.655 3.990 -12.803 1.00 93.62 101 PRO A C 1
ATOM 799 O O . PRO A 1 101 ? 0.232 5.135 -12.632 1.00 93.62 101 PRO A O 1
ATOM 802 N N . VAL A 1 102 ? 1.924 3.666 -12.561 1.00 94.00 102 VAL A N 1
ATOM 803 C CA . VAL A 1 102 ? 2.953 4.631 -12.153 1.00 94.00 102 VAL A CA 1
ATOM 804 C C . VAL A 1 102 ? 3.305 5.545 -13.325 1.00 94.00 102 VAL A C 1
ATOM 806 O O . VAL A 1 102 ? 3.773 5.076 -14.363 1.00 94.00 102 VAL A O 1
ATOM 809 N N . ILE A 1 103 ? 3.162 6.856 -13.128 1.00 93.62 103 ILE A N 1
ATOM 810 C CA . ILE A 1 103 ? 3.481 7.884 -14.135 1.00 93.62 103 ILE A CA 1
ATOM 811 C C . ILE A 1 103 ? 4.714 8.719 -13.774 1.00 93.62 103 ILE A C 1
ATOM 813 O O . ILE A 1 103 ? 5.236 9.444 -14.619 1.00 93.62 103 ILE A O 1
ATOM 817 N N . GLY A 1 104 ? 5.221 8.608 -12.543 1.00 90.31 104 GLY A N 1
ATOM 818 C CA . GLY A 1 104 ? 6.415 9.332 -12.120 1.00 90.31 104 GLY A CA 1
ATOM 819 C C . GLY A 1 104 ? 7.156 8.653 -10.977 1.00 90.31 104 GLY A C 1
ATOM 820 O O . GLY A 1 104 ? 6.553 8.134 -10.037 1.00 90.31 104 GLY A O 1
ATOM 821 N N . ILE A 1 105 ? 8.488 8.679 -11.062 1.00 92.50 105 ILE A N 1
ATOM 822 C CA . ILE A 1 105 ? 9.401 8.234 -10.008 1.00 92.50 105 ILE A CA 1
ATOM 823 C C . ILE A 1 105 ? 10.468 9.311 -9.840 1.00 92.50 105 ILE A C 1
ATOM 825 O O . ILE A 1 105 ? 11.247 9.569 -10.757 1.00 92.50 105 ILE A O 1
ATOM 829 N N . TYR A 1 106 ? 10.521 9.926 -8.663 1.00 86.69 106 TYR A N 1
ATOM 830 C CA . TYR A 1 106 ? 11.431 11.029 -8.376 1.00 86.69 106 TYR A CA 1
ATOM 831 C C . TYR A 1 106 ? 12.344 10.663 -7.205 1.00 86.69 106 TYR A C 1
ATOM 833 O O . TYR A 1 106 ? 11.845 10.269 -6.149 1.00 86.69 106 TYR A O 1
ATOM 841 N N . PRO A 1 107 ? 13.674 10.793 -7.336 1.00 83.88 107 PRO A N 1
ATOM 842 C CA . PRO A 1 107 ? 14.567 10.605 -6.201 1.00 83.88 107 PRO A CA 1
ATOM 843 C C . PRO A 1 107 ? 14.327 11.704 -5.161 1.00 83.88 107 PRO A C 1
ATOM 845 O O . PRO A 1 107 ? 14.217 12.886 -5.500 1.00 83.88 107 PRO A O 1
ATOM 848 N N . CYS A 1 108 ? 14.274 11.337 -3.881 1.00 75.75 108 CYS A N 1
ATOM 849 C CA . CYS A 1 108 ? 14.372 12.323 -2.818 1.00 75.75 108 CYS A CA 1
ATOM 850 C C . CYS A 1 108 ? 15.802 12.869 -2.784 1.00 75.75 108 CYS A C 1
ATOM 852 O O . CYS A 1 108 ? 16.778 12.118 -2.794 1.00 75.75 108 CYS A O 1
ATOM 854 N N . ARG A 1 109 ? 15.927 14.197 -2.745 1.00 75.81 109 ARG A N 1
ATOM 855 C CA . ARG A 1 109 ? 17.212 14.843 -2.465 1.00 75.81 109 ARG A CA 1
ATOM 856 C C . ARG A 1 109 ? 17.588 14.633 -0.996 1.00 75.81 109 ARG A C 1
ATOM 858 O O . ARG A 1 109 ? 16.800 14.113 -0.200 1.00 75.81 109 ARG A O 1
ATOM 865 N N . GLU A 1 110 ? 18.812 15.013 -0.655 1.00 64.31 110 GLU A N 1
ATOM 866 C CA . GLU A 1 110 ? 19.329 14.934 0.710 1.00 64.31 110 GLU A CA 1
ATOM 867 C C . GLU A 1 110 ? 18.335 15.471 1.761 1.00 64.31 110 GLU A C 1
ATOM 869 O O . GLU A 1 110 ? 17.593 16.418 1.480 1.00 64.31 110 GLU A O 1
ATOM 874 N N . PRO A 1 111 ? 18.295 14.867 2.965 1.00 60.34 111 PRO A N 1
ATOM 875 C CA . PRO A 1 111 ? 19.235 13.862 3.485 1.00 60.34 111 PRO A CA 1
ATOM 876 C C . PRO A 1 111 ? 18.844 12.395 3.211 1.00 60.34 111 PRO A C 1
ATOM 878 O O . PRO A 1 111 ? 19.460 11.488 3.763 1.00 60.34 111 PRO A O 1
ATOM 881 N N . HIS A 1 112 ? 17.852 12.127 2.352 1.00 69.19 112 HIS A N 1
ATOM 882 C CA . HIS A 1 112 ? 17.307 10.774 2.155 1.00 69.19 112 HIS A CA 1
ATOM 883 C C . HIS A 1 112 ? 17.490 10.251 0.716 1.00 69.19 112 HIS A C 1
ATOM 885 O O . HIS A 1 112 ? 16.500 9.997 0.031 1.00 69.19 112 HIS A O 1
ATOM 891 N N . PRO A 1 113 ? 18.732 10.025 0.240 1.00 71.25 113 PRO A N 1
ATOM 892 C CA . PRO A 1 113 ? 18.990 9.608 -1.145 1.00 71.25 113 PRO A CA 1
ATOM 893 C C . PRO A 1 113 ? 18.460 8.204 -1.475 1.00 71.25 113 PRO A C 1
ATOM 895 O O . PRO A 1 113 ? 18.325 7.853 -2.642 1.00 71.25 113 PRO A O 1
ATOM 898 N N . ARG A 1 114 ? 18.156 7.398 -0.449 1.00 82.00 114 ARG A N 1
ATOM 899 C CA . ARG A 1 114 ? 17.549 6.062 -0.568 1.00 82.00 114 ARG A CA 1
ATOM 900 C C . ARG A 1 114 ? 16.024 6.096 -0.484 1.00 82.00 114 ARG A C 1
ATOM 902 O O . ARG A 1 114 ? 15.418 5.089 -0.136 1.00 82.00 114 ARG A O 1
ATOM 909 N N . GLN A 1 115 ? 15.410 7.257 -0.692 1.00 82.81 115 GLN A N 1
ATOM 910 C CA . GLN A 1 115 ? 13.962 7.402 -0.767 1.00 82.81 115 GLN A CA 1
ATOM 911 C C . GLN A 1 115 ? 13.557 7.909 -2.145 1.00 82.81 115 GLN A C 1
ATOM 913 O O . GLN A 1 115 ? 14.278 8.668 -2.797 1.00 82.81 115 GLN A O 1
ATOM 918 N N . ARG A 1 116 ? 12.371 7.496 -2.577 1.00 85.12 116 ARG A N 1
ATOM 919 C CA . ARG A 1 116 ? 11.768 7.903 -3.839 1.00 85.12 116 ARG A CA 1
ATOM 920 C C . ARG A 1 116 ? 10.326 8.323 -3.612 1.00 85.12 116 ARG A C 1
ATOM 922 O O . ARG A 1 116 ? 9.625 7.746 -2.781 1.00 85.12 116 ARG A O 1
ATOM 929 N N . TRP A 1 117 ? 9.893 9.320 -4.369 1.00 88.31 117 TRP A N 1
ATOM 930 C CA . TRP A 1 117 ? 8.486 9.614 -4.580 1.00 88.31 117 TRP A CA 1
ATOM 931 C C . TRP A 1 117 ? 7.996 8.824 -5.781 1.00 88.31 117 TRP A C 1
ATOM 933 O O . TRP A 1 117 ? 8.610 8.877 -6.843 1.00 88.31 117 TRP A O 1
ATOM 943 N N . ILE A 1 118 ? 6.893 8.115 -5.603 1.00 89.38 118 ILE A N 1
ATOM 944 C CA . ILE A 1 118 ? 6.173 7.408 -6.656 1.00 89.38 118 ILE A CA 1
ATOM 945 C C . ILE A 1 118 ? 4.828 8.107 -6.795 1.00 89.38 118 ILE A C 1
ATOM 947 O O . ILE A 1 118 ? 4.170 8.349 -5.781 1.00 89.38 118 ILE A O 1
ATOM 951 N N . CYS A 1 119 ? 4.428 8.431 -8.021 1.00 90.19 119 CYS A N 1
ATOM 952 C CA . CYS A 1 119 ? 3.086 8.919 -8.306 1.00 90.19 119 CYS A CA 1
ATOM 953 C C . CYS A 1 119 ? 2.407 8.101 -9.398 1.00 90.19 119 CYS A C 1
ATOM 955 O O . CYS A 1 119 ? 3.059 7.572 -10.305 1.00 90.19 119 CYS A O 1
ATOM 957 N N . THR A 1 120 ? 1.090 7.985 -9.287 1.00 93.25 120 THR A N 1
ATOM 958 C CA . THR A 1 120 ? 0.263 7.204 -10.211 1.00 93.25 120 THR A CA 1
ATOM 959 C C . THR A 1 120 ? -0.764 8.090 -10.912 1.00 93.25 120 THR A C 1
ATOM 961 O O . THR A 1 120 ? -1.002 9.221 -10.489 1.00 93.25 120 THR A O 1
ATOM 964 N N . ASP A 1 121 ? -1.334 7.598 -12.011 1.00 89.38 121 ASP A N 1
ATOM 965 C CA . ASP A 1 121 ? -2.196 8.377 -12.914 1.00 89.38 121 ASP A CA 1
ATOM 966 C C . ASP A 1 121 ? -3.468 8.924 -12.245 1.00 89.38 121 ASP A C 1
ATOM 968 O O . ASP A 1 121 ? -3.885 10.052 -12.488 1.00 89.38 121 ASP A O 1
ATOM 972 N N . ASN A 1 122 ? -4.034 8.177 -11.297 1.00 85.12 122 ASN A N 1
ATOM 973 C CA . ASN A 1 122 ? -5.154 8.638 -10.469 1.00 85.12 122 ASN A CA 1
ATOM 974 C C . ASN A 1 122 ? -4.798 9.776 -9.479 1.00 85.12 122 ASN A C 1
ATOM 976 O O . ASN A 1 122 ? -5.644 10.177 -8.681 1.00 85.12 122 ASN A O 1
ATOM 980 N N . GLY A 1 123 ? -3.560 10.278 -9.500 1.00 81.38 123 GLY A N 1
ATOM 981 C CA . GLY A 1 123 ? -3.097 11.370 -8.652 1.00 81.38 123 GLY A CA 1
ATOM 982 C C . GLY A 1 123 ? -2.637 10.949 -7.256 1.00 81.38 123 GLY A C 1
ATOM 983 O O . GLY A 1 123 ? -2.427 11.828 -6.424 1.00 81.38 123 GLY A O 1
ATOM 984 N N . ASP A 1 124 ? -2.463 9.651 -6.980 1.00 85.31 124 ASP A N 1
ATOM 985 C CA . ASP A 1 124 ? -1.886 9.178 -5.714 1.00 85.31 124 ASP A CA 1
ATOM 986 C C . ASP A 1 124 ? -0.357 9.356 -5.679 1.00 85.31 124 ASP A C 1
ATOM 988 O O . ASP A 1 124 ? 0.320 9.206 -6.702 1.00 85.31 124 ASP A O 1
ATOM 992 N N . TRP A 1 125 ? 0.185 9.650 -4.494 1.00 86.25 125 TRP A N 1
ATOM 993 C CA . TRP A 1 125 ? 1.604 9.905 -4.242 1.00 86.25 125 TRP A CA 1
ATOM 994 C C . TRP A 1 125 ? 2.083 9.189 -2.982 1.00 86.25 125 TRP A C 1
ATOM 996 O O . TRP A 1 125 ? 1.474 9.276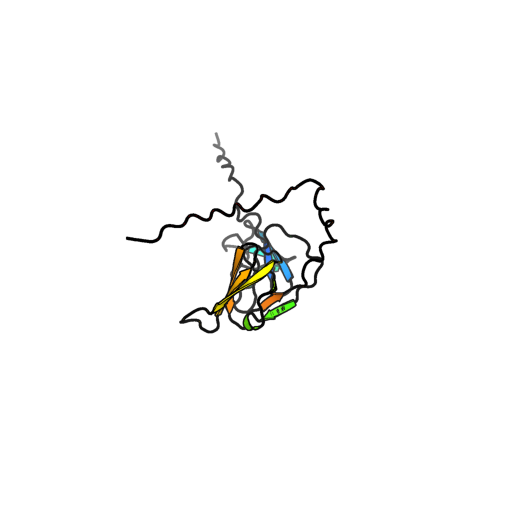 -1.918 1.00 86.25 125 TRP A O 1
ATOM 1006 N N . ALA A 1 126 ? 3.255 8.563 -3.065 1.00 84.94 126 ALA A N 1
ATOM 1007 C CA . ALA A 1 126 ? 3.884 7.923 -1.920 1.00 84.94 126 ALA A CA 1
ATOM 1008 C C . ALA A 1 126 ? 5.386 8.178 -1.884 1.00 84.94 126 ALA A C 1
ATOM 1010 O O . ALA A 1 126 ? 6.094 7.941 -2.862 1.00 84.94 126 ALA A O 1
ATOM 1011 N N . ARG A 1 127 ? 5.886 8.585 -0.716 1.00 86.25 127 ARG A N 1
ATOM 1012 C CA . ARG A 1 127 ? 7.316 8.543 -0.404 1.00 86.25 127 ARG A CA 1
ATOM 1013 C C . ARG A 1 127 ? 7.654 7.183 0.187 1.00 86.25 127 ARG A C 1
ATOM 1015 O O . ARG A 1 127 ? 6.993 6.744 1.134 1.00 86.25 127 ARG A O 1
ATOM 1022 N N . ARG A 1 128 ? 8.677 6.520 -0.347 1.00 80.56 128 ARG A N 1
ATOM 1023 C CA . ARG A 1 128 ? 9.122 5.203 0.124 1.00 80.56 128 ARG A CA 1
ATOM 1024 C C . ARG A 1 128 ? 10.644 5.100 0.159 1.00 80.56 128 ARG A C 1
ATOM 1026 O O . ARG A 1 128 ? 11.288 5.519 -0.802 1.00 80.56 128 ARG A O 1
ATOM 1033 N N . PRO A 1 129 ? 11.231 4.542 1.234 1.00 85.19 129 PRO A N 1
ATOM 1034 C CA . PRO A 1 129 ? 12.584 4.005 1.183 1.00 85.19 129 PRO A CA 1
ATOM 1035 C C . PRO A 1 129 ? 12.698 2.914 0.118 1.00 85.19 129 PRO A C 1
ATOM 1037 O O . PRO A 1 129 ? 11.758 2.154 -0.088 1.00 85.19 129 PRO A O 1
ATOM 1040 N N . ASP A 1 130 ? 13.860 2.811 -0.518 1.00 84.00 130 ASP A N 1
ATOM 1041 C CA . ASP A 1 130 ? 14.134 1.907 -1.639 1.00 84.00 130 ASP A CA 1
ATOM 1042 C C . ASP A 1 130 ? 13.789 0.443 -1.346 1.00 84.00 130 ASP A C 1
ATOM 1044 O O . ASP A 1 130 ? 13.314 -0.269 -2.226 1.00 84.00 130 ASP A O 1
ATOM 1048 N N . THR A 1 131 ? 14.010 -0.001 -0.110 1.00 82.00 131 THR A N 1
ATOM 1049 C CA . THR A 1 131 ? 13.759 -1.379 0.327 1.00 82.00 131 THR A CA 1
ATOM 1050 C C . THR A 1 131 ? 12.338 -1.605 0.832 1.00 82.00 131 THR A C 1
ATOM 1052 O O . THR A 1 131 ? 11.949 -2.752 1.039 1.00 82.00 131 THR A O 1
ATOM 1055 N N . CYS A 1 132 ? 11.562 -0.545 1.074 1.00 79.12 132 CYS A N 1
ATOM 1056 C CA . CYS A 1 132 ? 10.195 -0.692 1.557 1.00 79.12 132 CYS A CA 1
ATOM 1057 C C . CYS A 1 132 ? 9.297 -1.188 0.417 1.00 79.12 132 CYS A C 1
ATOM 1059 O O . CYS A 1 132 ? 9.370 -0.645 -0.690 1.00 79.12 132 CYS A O 1
ATOM 1061 N N . PRO A 1 133 ? 8.445 -2.195 0.664 1.00 80.44 133 PRO A N 1
ATOM 1062 C CA . PRO A 1 133 ? 7.625 -2.756 -0.391 1.00 80.44 133 PRO A CA 1
ATOM 1063 C C . PRO A 1 133 ? 6.489 -1.816 -0.815 1.00 80.44 133 PRO A C 1
ATOM 1065 O O . PRO A 1 133 ? 5.895 -1.097 -0.009 1.00 80.44 133 PRO A O 1
ATOM 1068 N N . VAL A 1 134 ? 6.172 -1.881 -2.102 1.00 85.38 134 VAL A N 1
ATOM 1069 C CA . VAL A 1 134 ? 4.989 -1.335 -2.764 1.00 85.38 134 VAL A CA 1
ATOM 1070 C C . VAL A 1 134 ? 4.232 -2.516 -3.368 1.00 85.38 134 VAL A C 1
ATOM 1072 O O . VAL A 1 134 ? 4.842 -3.441 -3.906 1.00 85.38 134 VAL A O 1
ATOM 1075 N N . LEU A 1 135 ? 2.905 -2.523 -3.251 1.00 87.62 135 LEU A N 1
ATOM 1076 C CA . LEU A 1 135 ? 2.090 -3.596 -3.813 1.00 87.62 135 LEU A CA 1
ATOM 1077 C C . LEU A 1 135 ? 1.938 -3.379 -5.318 1.00 87.62 135 LEU A C 1
ATOM 1079 O O . LEU A 1 135 ? 1.298 -2.417 -5.733 1.00 87.62 135 LEU A O 1
ATOM 1083 N N . ARG A 1 136 ? 2.516 -4.275 -6.120 1.00 89.25 136 ARG A N 1
ATOM 1084 C CA . ARG A 1 136 ? 2.375 -4.308 -7.579 1.00 89.25 136 ARG A CA 1
ATOM 1085 C C . ARG A 1 136 ? 1.360 -5.376 -7.979 1.00 89.25 136 ARG A C 1
ATOM 1087 O O . ARG A 1 136 ? 1.387 -6.475 -7.428 1.00 89.25 136 ARG A O 1
ATOM 1094 N N . GLY A 1 137 ? 0.490 -5.070 -8.930 1.00 89.25 137 GLY A N 1
ATOM 1095 C CA . GLY A 1 137 ? -0.471 -6.008 -9.510 1.00 89.25 137 GLY A CA 1
ATOM 1096 C C . GLY A 1 137 ? -0.417 -6.001 -11.033 1.00 89.25 137 GLY A C 1
ATOM 1097 O O . GLY A 1 137 ? 0.309 -5.206 -11.630 1.00 89.25 137 GLY A O 1
ATOM 1098 N N . ASP A 1 138 ? -1.200 -6.879 -11.650 1.00 87.06 138 ASP A N 1
ATOM 1099 C CA . ASP A 1 138 ? -1.422 -6.846 -13.091 1.00 87.06 138 ASP A CA 1
ATOM 1100 C C . ASP A 1 138 ? -2.426 -5.737 -13.440 1.00 87.06 138 ASP A C 1
ATOM 1102 O O . ASP A 1 138 ? -3.309 -5.432 -12.629 1.00 87.06 138 ASP A O 1
ATOM 1106 N N . PRO A 1 139 ? -2.330 -5.129 -14.637 1.00 83.19 139 PRO A N 1
ATOM 1107 C CA . PRO A 1 139 ? -3.345 -4.199 -15.104 1.00 83.19 139 PRO A CA 1
ATOM 1108 C C . PRO A 1 139 ? -4.734 -4.851 -15.053 1.00 83.19 139 PRO A C 1
ATOM 1110 O O . PRO A 1 139 ? -4.878 -6.021 -15.427 1.00 83.19 139 PRO A O 1
ATOM 1113 N N . PRO A 1 140 ? -5.781 -4.112 -14.650 1.00 75.06 140 PRO A N 1
ATOM 1114 C CA . PRO A 1 140 ? -7.140 -4.600 -14.770 1.00 75.06 140 PRO A CA 1
ATOM 1115 C C . PRO A 1 140 ? -7.424 -4.900 -16.244 1.00 7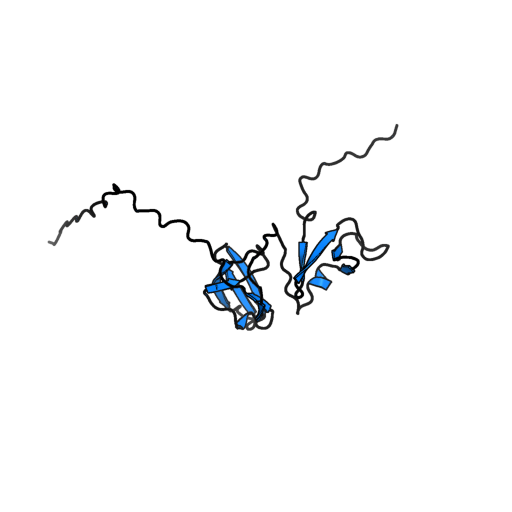5.06 140 PRO A C 1
ATOM 1117 O O . PRO A 1 140 ? -7.316 -4.033 -17.114 1.00 75.06 140 PRO A O 1
ATOM 1120 N N . VAL A 1 141 ? -7.791 -6.150 -16.530 1.00 67.62 141 VAL A N 1
ATOM 1121 C CA . VAL A 1 141 ? -8.310 -6.525 -17.843 1.00 67.62 141 VAL A CA 1
ATOM 1122 C C . VAL A 1 141 ? -9.715 -5.952 -17.927 1.00 67.62 141 VAL A C 1
ATOM 1124 O O . VAL A 1 141 ? -10.682 -6.565 -17.474 1.00 67.62 141 VAL A O 1
ATOM 1127 N N . PHE A 1 142 ? -9.835 -4.747 -18.472 1.00 54.59 142 PHE A N 1
ATOM 1128 C CA . PHE A 1 142 ? -11.140 -4.245 -18.864 1.00 54.59 142 PHE A CA 1
ATOM 1129 C C . PHE A 1 142 ? -11.628 -5.124 -20.022 1.00 54.59 142 PHE A C 1
ATOM 1131 O O . PHE A 1 142 ? -10.922 -5.224 -21.032 1.00 54.59 142 PHE A O 1
ATOM 1138 N N . PRO A 1 143 ? -12.797 -5.787 -19.923 1.00 44.72 143 PRO A N 1
ATOM 1139 C CA . PRO A 1 143 ? -13.419 -6.329 -21.120 1.00 44.72 143 PRO A CA 1
ATOM 1140 C C . PRO A 1 143 ? -13.592 -5.144 -22.067 1.00 44.72 143 PRO A C 1
ATOM 1142 O O . PRO A 1 143 ? -14.148 -4.128 -21.656 1.00 44.72 143 PRO A O 1
ATOM 1145 N N . PHE A 1 144 ? -13.025 -5.245 -23.272 1.00 37.56 144 PHE A N 1
ATOM 1146 C CA . PHE A 1 144 ? -13.068 -4.212 -24.303 1.00 37.56 144 PHE A CA 1
ATOM 1147 C C . PHE A 1 144 ? -14.433 -3.510 -24.297 1.00 37.56 144 PHE A C 1
ATOM 1149 O O . PHE A 1 144 ? -15.425 -4.067 -24.768 1.00 37.56 144 PHE A O 1
ATOM 1156 N N . SER A 1 145 ? -14.490 -2.282 -23.777 1.00 40.59 145 SER A N 1
ATOM 1157 C CA . SER A 1 145 ? -15.551 -1.370 -24.176 1.00 40.59 145 SER A CA 1
ATOM 1158 C C . SER A 1 145 ? -15.355 -1.172 -25.665 1.00 40.59 145 SER A C 1
ATOM 1160 O O . SER A 1 145 ? -14.259 -0.810 -26.100 1.00 40.59 145 SER A O 1
ATOM 1162 N N . ALA A 1 146 ? -16.397 -1.522 -26.415 1.00 39.69 146 ALA A N 1
ATOM 1163 C CA . ALA A 1 146 ? -16.498 -1.383 -27.852 1.00 39.69 146 ALA A CA 1
ATOM 1164 C C . ALA A 1 146 ? -15.691 -0.179 -28.336 1.00 39.69 146 ALA A C 1
ATOM 1166 O O . ALA A 1 146 ? -15.865 0.932 -27.829 1.00 39.69 146 ALA A O 1
ATOM 1167 N N . VAL A 1 147 ? -14.819 -0.419 -29.320 1.00 39.22 147 VAL A N 1
ATOM 1168 C CA . VAL A 1 147 ? -14.364 0.628 -30.233 1.00 39.22 147 VAL A CA 1
ATOM 1169 C C . VAL A 1 147 ? -15.604 1.452 -30.540 1.00 39.22 147 VAL A C 1
ATOM 1171 O O . VAL A 1 147 ? -16.551 0.932 -31.129 1.00 39.22 147 VAL A O 1
ATOM 1174 N N . ALA A 1 148 ? -15.650 2.687 -30.043 1.00 44.56 148 ALA A N 1
ATOM 1175 C CA . ALA A 1 148 ? -16.656 3.622 -30.486 1.00 44.56 148 ALA A CA 1
ATOM 1176 C C . ALA A 1 148 ? -16.424 3.722 -31.989 1.00 44.56 148 ALA A C 1
ATOM 1178 O O . ALA A 1 148 ? -15.412 4.281 -32.418 1.00 44.56 148 ALA A O 1
ATOM 1179 N N . GLU A 1 149 ? -17.292 3.077 -32.774 1.00 41.72 149 GLU A N 1
ATOM 1180 C CA . GLU A 1 149 ? -17.303 3.266 -34.212 1.00 41.72 149 GLU A CA 1
ATOM 1181 C C . GLU A 1 149 ? -17.269 4.777 -34.440 1.00 41.72 149 GLU A C 1
ATOM 1183 O O . GLU A 1 149 ? -18.054 5.506 -33.812 1.00 41.72 149 GLU A O 1
ATOM 1188 N N . PRO A 1 150 ? -16.341 5.288 -35.266 1.00 41.12 150 PRO A N 1
ATOM 1189 C CA . PRO A 1 150 ? -16.395 6.683 -35.641 1.00 41.12 150 PRO A CA 1
ATOM 1190 C C . PRO A 1 150 ? -17.782 6.910 -36.236 1.00 41.12 150 PRO A C 1
ATOM 1192 O O . PRO A 1 150 ? -18.144 6.289 -37.235 1.00 41.12 150 PRO A O 1
ATOM 1195 N N . ARG A 1 151 ? -18.587 7.756 -35.580 1.00 46.84 151 ARG A N 1
ATOM 1196 C CA . ARG A 1 151 ? -19.893 8.149 -36.107 1.00 46.84 151 ARG A CA 1
ATOM 1197 C C . ARG A 1 151 ? -19.675 8.609 -37.552 1.00 46.84 151 ARG A C 1
ATOM 1199 O O . ARG A 1 151 ? -18.896 9.548 -37.750 1.00 46.84 151 ARG A O 1
ATOM 1206 N N . PRO A 1 152 ? -20.322 7.992 -38.554 1.00 42.53 152 PRO A N 1
ATOM 1207 C CA . PRO A 1 152 ? -20.232 8.483 -39.917 1.00 42.53 152 PRO A CA 1
ATOM 1208 C C . PRO A 1 152 ? -20.873 9.873 -39.931 1.00 42.53 152 PRO A C 1
ATOM 1210 O O . PRO A 1 152 ? -22.077 10.008 -39.728 1.00 42.53 152 PRO A O 1
ATOM 1213 N N . GLY A 1 153 ? -20.053 10.916 -40.076 1.00 50.62 153 GLY A N 1
ATOM 1214 C CA . GLY A 1 153 ? -20.534 12.298 -40.153 1.00 50.62 153 GLY A CA 1
ATOM 1215 C C . GLY A 1 153 ? -19.669 13.370 -39.493 1.00 50.62 153 GLY A C 1
ATOM 1216 O O . GLY A 1 153 ? -19.986 14.544 -39.644 1.00 50.62 153 GLY A O 1
ATOM 1217 N N . ALA A 1 154 ? -18.582 13.031 -38.792 1.00 47.88 154 ALA A N 1
ATOM 1218 C CA . ALA A 1 154 ? -17.625 14.051 -38.362 1.00 47.88 154 ALA A CA 1
ATOM 1219 C C . ALA A 1 154 ? -16.702 14.426 -39.534 1.00 47.88 154 ALA A C 1
ATOM 1221 O O . ALA A 1 154 ? -15.654 13.817 -39.742 1.00 47.88 154 ALA A O 1
ATOM 1222 N N . THR A 1 155 ? -17.125 15.403 -40.334 1.00 51.12 155 THR A N 1
ATOM 1223 C CA . THR A 1 155 ? -16.280 16.069 -41.334 1.00 51.12 155 THR A CA 1
ATOM 1224 C C . THR A 1 155 ? -15.015 16.622 -40.666 1.00 51.12 155 THR A C 1
ATOM 1226 O O . THR A 1 155 ? -15.131 17.261 -39.616 1.00 51.12 155 THR A O 1
ATOM 1229 N N . PRO A 1 156 ? -13.816 16.425 -41.244 1.00 43.06 156 PRO A N 1
ATOM 1230 C CA . PRO A 1 156 ? -12.613 17.094 -40.767 1.00 43.06 156 PRO A CA 1
ATOM 1231 C C . PRO A 1 156 ? -12.787 18.608 -40.917 1.00 43.06 156 PRO A C 1
ATOM 1233 O O . PRO A 1 156 ? -13.175 19.081 -41.984 1.00 43.06 156 PRO A O 1
ATOM 1236 N N . LEU A 1 157 ? -12.506 19.364 -39.855 1.00 44.25 157 LEU A N 1
ATOM 1237 C CA . LEU A 1 157 ? -12.310 20.809 -39.953 1.00 44.25 157 LEU A CA 1
ATOM 1238 C C . LEU A 1 157 ? -11.114 21.051 -40.879 1.00 44.25 157 LEU A C 1
ATOM 1240 O O . LEU A 1 157 ? -9.993 20.657 -40.556 1.00 44.25 157 LEU A O 1
ATOM 1244 N N . GLU A 1 158 ? -11.376 21.652 -42.040 1.00 43.50 158 GLU A N 1
ATOM 1245 C CA . GLU A 1 158 ? -10.339 22.116 -42.954 1.00 43.50 158 GLU A CA 1
ATOM 1246 C C . GLU A 1 158 ? -9.396 23.063 -42.206 1.00 43.50 158 GLU A C 1
ATOM 1248 O O . GLU A 1 158 ? -9.807 24.080 -41.641 1.00 43.50 158 GLU A O 1
ATOM 1253 N N . VAL A 1 159 ? -8.115 22.701 -42.184 1.00 44.31 159 VAL A N 1
ATOM 1254 C CA . VAL A 1 159 ? -7.033 23.593 -41.779 1.00 44.31 159 VAL A CA 1
ATOM 1255 C C . VAL A 1 159 ? -6.935 24.665 -42.859 1.00 44.31 159 VAL A C 1
ATOM 1257 O O . VAL A 1 159 ? -6.499 24.391 -43.974 1.00 44.31 159 VAL A O 1
ATOM 1260 N N . GLY A 1 160 ? -7.392 25.872 -42.528 1.00 38.00 160 GLY A N 1
ATOM 1261 C CA . GLY A 1 160 ? -7.213 27.055 -43.359 1.00 38.00 160 GLY A CA 1
ATOM 1262 C C . GLY A 1 160 ? -5.729 27.375 -43.507 1.00 38.00 160 GLY A C 1
ATOM 1263 O O . GLY A 1 160 ? -5.077 27.813 -42.561 1.00 38.00 160 GLY A O 1
ATOM 1264 N N . ASP A 1 161 ? -5.218 27.122 -44.704 1.00 49.62 161 ASP A N 1
ATOM 1265 C CA . ASP A 1 161 ? -3.944 27.604 -45.221 1.00 49.62 161 ASP A CA 1
ATOM 1266 C C . ASP A 1 161 ? -4.094 29.115 -45.471 1.00 49.62 161 ASP A C 1
ATOM 1268 O O . ASP A 1 161 ? -4.670 29.525 -46.479 1.00 49.62 161 ASP A O 1
ATOM 1272 N N . ASP A 1 162 ? -3.639 29.960 -44.541 1.00 42.03 162 ASP A N 1
ATOM 1273 C CA . ASP A 1 162 ? -3.562 31.405 -44.778 1.00 42.03 162 ASP A CA 1
ATOM 1274 C C . ASP A 1 162 ? -2.098 31.828 -44.918 1.00 42.03 162 ASP A C 1
ATOM 1276 O O . ASP A 1 162 ? -1.384 32.175 -43.972 1.00 42.03 162 ASP A O 1
ATOM 1280 N N . ARG A 1 163 ? -1.638 31.738 -46.167 1.00 48.53 163 ARG A N 1
ATOM 1281 C CA . ARG A 1 163 ? -0.479 32.470 -46.660 1.00 48.53 163 ARG A CA 1
ATOM 1282 C C . A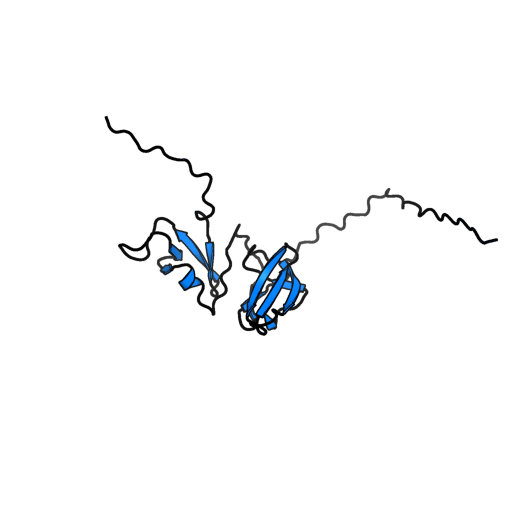RG A 1 163 ? -0.808 33.958 -46.628 1.00 48.53 163 ARG A C 1
ATOM 1284 O O . ARG A 1 163 ? -1.571 34.431 -47.462 1.00 48.53 163 ARG A O 1
ATOM 1291 N N . SER A 1 164 ? -0.099 34.718 -45.803 1.00 46.72 164 SER A N 1
ATOM 1292 C CA . SER A 1 164 ? 0.069 36.151 -46.045 1.00 46.72 164 SER A CA 1
ATOM 1293 C C . SER A 1 164 ? 1.531 36.557 -45.917 1.00 46.72 164 SER A C 1
ATOM 1295 O O . SER A 1 164 ? 2.133 36.591 -44.847 1.00 46.72 164 SER A O 1
ATOM 1297 N N . SER A 1 165 ? 2.094 36.807 -47.095 1.00 46.91 165 SER A N 1
ATOM 1298 C CA . SER A 1 165 ? 3.358 37.469 -47.373 1.00 46.91 165 SER A CA 1
ATOM 1299 C C . SER A 1 165 ? 3.415 38.880 -46.790 1.00 46.91 165 SER A C 1
ATOM 1301 O O . SER A 1 165 ? 2.453 39.629 -46.915 1.00 46.91 165 SER A O 1
ATOM 1303 N N . SER A 1 166 ? 4.597 39.302 -46.343 1.00 43.72 166 SER A N 1
ATOM 1304 C CA . SER A 1 166 ? 5.072 40.669 -46.598 1.00 43.72 166 SER A CA 1
ATOM 1305 C C . SER A 1 166 ? 6.586 40.760 -46.405 1.00 43.72 166 SER A C 1
ATOM 1307 O O . SER A 1 166 ? 7.108 40.571 -45.309 1.00 43.72 166 SER A O 1
ATOM 1309 N N . VAL A 1 167 ? 7.257 41.028 -47.524 1.00 44.84 167 VAL A N 1
ATOM 1310 C CA . VAL A 1 167 ? 8.670 41.374 -47.698 1.00 44.84 167 VAL A CA 1
ATOM 1311 C C . VAL A 1 167 ? 8.755 42.888 -47.900 1.00 44.84 167 VAL A C 1
ATOM 1313 O O . VAL A 1 167 ? 8.011 43.395 -48.733 1.00 44.84 167 VAL A O 1
ATOM 1316 N N . GLY A 1 168 ? 9.714 43.541 -47.229 1.00 37.97 168 GLY A N 1
ATOM 1317 C CA . GLY A 1 168 ? 10.318 44.836 -47.605 1.00 37.97 168 GLY A CA 1
ATOM 1318 C C . GLY A 1 168 ? 9.416 46.072 -47.502 1.00 37.97 168 GLY A C 1
ATOM 1319 O O . GLY A 1 168 ? 8.195 45.941 -47.461 1.00 37.97 168 GLY A O 1
ATOM 1320 N N . PRO A 1 169 ? 9.977 47.291 -47.455 1.00 51.44 169 PRO A N 1
ATOM 1321 C CA . PRO A 1 169 ? 11.205 47.728 -48.136 1.00 51.44 169 PRO A CA 1
ATOM 1322 C C . PRO A 1 169 ? 12.506 47.643 -47.328 1.00 51.44 169 PRO A C 1
ATOM 1324 O O . PRO A 1 169 ? 12.451 47.669 -46.080 1.00 51.44 169 PRO A O 1
#

Sequence (169 aa):
MTASPRHTAWAGDPLARRVLADRAGRLWRWTPELARRPGERPGVFVHQDELRTEPEIENEAEPIIEVRDPQVLTTRLVPVPANEIRLGDWVVLPGLGALSPVIGIYPCREPHPRQRWICTDNGDWARRPDTCPVLRGDPPVFPFSAVAEPRPGATPLEVGDDRSSSVGP

pLDDT: mean 70.2, std 19.48, range [28.08, 94.88]

Radius of gyration: 25.35 Å; chains: 1; bounding box: 54×59×85 Å

Foldseek 3Di:
DDDDDDPPPPPDDPQQFWWKQKQVRFIWGWDQQDDPDPPHHGIWTDGPPDTHHPCVSVPQQIDIAGADPDDDDPWDWDWDFPLPDDAQFFFQDRPHRDTFGWHDWAADDPPQRQWIWTAGPVGDIDIDGRRHTIITTDPPPDPDPDPPPPPPPPDDDDDDDDDDDDDDD